Protein AF-A0A0C2UZI4-F1 (afdb_monomer)

Solvent-accessible surface area (backbone atoms only — not comparable to full-atom values): 8311 Å² total; per-residue (Å²): 132,59,69,69,56,55,50,50,53,53,53,49,49,33,50,49,50,30,50,50,42,44,76,75,40,59,87,46,87,66,38,69,58,53,28,51,34,48,29,29,45,46,50,25,52,54,36,47,53,66,54,45,51,55,71,74,38,40,67,44,39,72,71,66,78,36,54,68,66,61,42,52,55,52,48,56,53,52,51,54,48,42,52,72,75,62,31,62,65,57,52,50,37,66,64,51,67,73,41,61,68,71,66,46,75,81,41,64,65,60,49,51,50,30,52,31,50,9,34,40,52,23,25,53,49,45,49,53,32,52,74,70,70,45,89,73,63,64,65,61,36,40,51,52,22,43,50,54,33,40,68,73,72,100

Foldseek 3Di:
DDPVVVVCVLVVQLVVQLVVLCVVPVPDVPSVLVSLLSSLVSLLVVLCCLLCLCVPCVVCCVVVVDPPVRSNVVCVVVVVVCCVPPVVVVVCCLLDVQAHPVLLVPPVVLSSVLLSQLSNQLSVVSVVCVVVVHRDDSSVSSSVSNNVSRVVSD

Radius of gyration: 17.08 Å; Cα contacts (8 Å, |Δi|>4): 125; chains: 1; bounding box: 40×30×46 Å

pLDDT: mean 91.41, std 5.52, range [60.44, 97.81]

Sequence (154 aa):
MNNTIKTLLGTGFAIAVAYYIHIAFGELPNVGFLMMAAVFGAYMAMNIGANDVANNVGPAVGSGALTIGGAILIASIFEASGALIAGGDVVSTIKEGIIDPSAFSGNSMLFVYAMAAALLAAALWLTLATWLKAPVSTTHSIVGGVMGAGIVAG

Mean predicted aligned error: 4.22 Å

Secondary structure (DSSP, 8-state):
--HHHHHHHHHHHHHHHHHHHHHHHTTSTTHHHHHHHHHHHHHHHHHHHHHHHHHHHHHHHHTTSS-HHHHHHHHHHHHHHHHHHHTHHHHHIIIIISS-GGGGTT-HHHHHHHHHHHHHHHHHHHHHHHHTT----HHHHHHHHHHHHHHHH-

Structure (mmCIF, N/CA/C/O backbone):
data_AF-A0A0C2UZI4-F1
#
_entry.id   AF-A0A0C2UZI4-F1
#
loop_
_atom_site.group_PDB
_atom_site.id
_atom_site.type_symbol
_atom_site.label_atom_id
_atom_site.label_alt_id
_atom_site.label_comp_id
_atom_site.label_asym_id
_atom_site.label_entity_id
_atom_site.label_seq_id
_atom_site.pdbx_PDB_ins_code
_atom_site.Cartn_x
_atom_site.Cartn_y
_atom_site.Cartn_z
_atom_site.occupancy
_atom_site.B_iso_or_equiv
_atom_site.auth_seq_id
_atom_site.auth_comp_id
_atom_site.auth_asym_id
_atom_site.auth_atom_id
_atom_site.pdbx_PDB_model_num
ATOM 1 N N . MET A 1 1 ? 14.458 10.943 -13.411 1.00 60.44 1 MET A N 1
ATOM 2 C CA . MET A 1 1 ? 13.337 11.747 -12.872 1.00 60.44 1 MET A CA 1
ATOM 3 C C . MET A 1 1 ? 13.812 12.459 -11.615 1.00 60.44 1 MET A C 1
ATOM 5 O O . MET A 1 1 ? 14.375 11.787 -10.760 1.00 60.44 1 MET A O 1
ATOM 9 N N . ASN A 1 2 ? 13.651 13.784 -11.532 1.00 82.06 2 ASN A N 1
ATOM 10 C CA . ASN A 1 2 ? 14.050 14.581 -10.365 1.00 82.06 2 ASN A CA 1
ATOM 11 C C . ASN A 1 2 ? 13.280 14.109 -9.110 1.00 82.06 2 ASN A C 1
ATOM 13 O O . ASN A 1 2 ? 12.092 13.798 -9.212 1.00 82.06 2 ASN A O 1
ATOM 17 N N . ASN A 1 3 ? 13.936 14.057 -7.947 1.00 82.69 3 ASN A N 1
ATOM 18 C CA . ASN A 1 3 ? 13.310 13.684 -6.674 1.00 82.69 3 ASN A CA 1
ATOM 19 C C . ASN A 1 3 ? 12.088 14.560 -6.366 1.00 82.69 3 ASN A C 1
ATOM 21 O O . ASN A 1 3 ? 11.079 14.043 -5.903 1.00 82.69 3 ASN A O 1
ATOM 25 N N . THR A 1 4 ? 12.116 15.840 -6.748 1.00 86.69 4 THR A N 1
ATOM 26 C CA . THR A 1 4 ? 10.963 16.744 -6.629 1.00 86.69 4 THR A CA 1
ATOM 27 C C . THR A 1 4 ? 9.729 16.233 -7.376 1.00 86.69 4 THR A C 1
ATOM 29 O O . THR A 1 4 ? 8.628 16.289 -6.844 1.00 86.69 4 THR A O 1
ATOM 32 N N . ILE A 1 5 ? 9.895 15.688 -8.586 1.00 89.25 5 ILE A N 1
ATOM 33 C CA . ILE A 1 5 ? 8.773 15.181 -9.395 1.00 89.25 5 ILE A CA 1
ATOM 34 C C . ILE A 1 5 ? 8.169 13.934 -8.743 1.00 89.25 5 ILE A C 1
ATOM 36 O O . ILE A 1 5 ? 6.952 13.818 -8.665 1.00 89.25 5 ILE A O 1
ATOM 40 N N . LYS A 1 6 ? 9.009 13.023 -8.233 1.00 85.81 6 LYS A N 1
ATOM 41 C CA . LYS A 1 6 ? 8.546 11.829 -7.504 1.00 85.81 6 LYS A CA 1
ATOM 42 C C . LYS A 1 6 ? 7.706 12.217 -6.290 1.00 85.81 6 LYS A C 1
ATOM 44 O O . LYS A 1 6 ? 6.611 11.692 -6.116 1.00 85.81 6 LYS A O 1
ATOM 49 N N . THR A 1 7 ? 8.202 13.164 -5.496 1.00 88.06 7 THR A N 1
ATOM 50 C CA . THR A 1 7 ? 7.492 13.659 -4.317 1.00 88.06 7 THR A CA 1
ATOM 51 C C . THR A 1 7 ? 6.183 14.343 -4.701 1.00 88.06 7 THR A C 1
ATOM 53 O O . THR A 1 7 ? 5.163 14.069 -4.086 1.00 88.06 7 THR A O 1
ATOM 56 N N . LEU A 1 8 ? 6.171 15.175 -5.747 1.00 93.31 8 LEU A N 1
ATOM 57 C CA . LEU A 1 8 ? 4.948 15.835 -6.216 1.00 93.31 8 LEU A CA 1
ATOM 58 C C . LEU A 1 8 ? 3.886 14.838 -6.683 1.00 93.31 8 LEU A C 1
ATOM 60 O O . LEU A 1 8 ? 2.722 14.993 -6.329 1.00 93.31 8 LEU A O 1
ATOM 64 N N . LEU A 1 9 ? 4.275 13.810 -7.440 1.00 93.25 9 LEU A N 1
ATOM 65 C CA . LEU A 1 9 ? 3.345 12.773 -7.892 1.00 93.25 9 LEU A CA 1
ATOM 66 C C . LEU A 1 9 ? 2.789 11.965 -6.715 1.00 93.2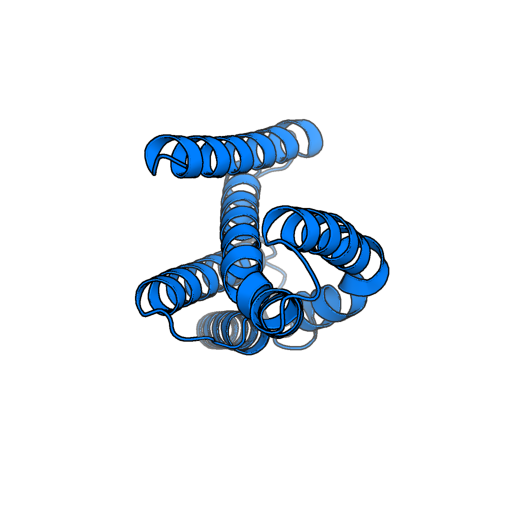5 9 LEU A C 1
ATOM 68 O O . LEU A 1 9 ? 1.581 11.753 -6.647 1.00 93.25 9 LEU A O 1
ATOM 72 N N . GLY A 1 10 ? 3.644 11.564 -5.769 1.00 93.50 10 GLY A N 1
ATOM 73 C CA . GLY A 1 10 ? 3.214 10.815 -4.587 1.00 93.50 10 GLY A CA 1
ATOM 74 C C . GLY A 1 10 ? 2.285 11.623 -3.679 1.00 93.50 10 GLY A C 1
ATOM 75 O O . GLY A 1 10 ? 1.218 11.148 -3.295 1.00 93.50 10 GLY A O 1
ATOM 76 N N . THR A 1 11 ? 2.638 12.879 -3.393 1.00 94.00 11 THR A N 1
ATOM 77 C CA . THR A 1 11 ? 1.782 13.784 -2.615 1.00 94.00 11 THR A CA 1
ATOM 78 C C . THR A 1 11 ? 0.482 14.091 -3.355 1.00 94.00 11 THR A C 1
ATOM 80 O O . THR A 1 11 ? -0.583 14.082 -2.744 1.00 94.00 11 THR A O 1
ATOM 83 N N . GLY A 1 12 ? 0.537 14.309 -4.671 1.00 97.00 12 GLY A N 1
ATOM 84 C CA . GLY A 1 12 ? -0.647 14.517 -5.504 1.00 97.00 12 GLY A CA 1
ATOM 85 C C . GLY A 1 12 ? -1.599 13.321 -5.470 1.00 97.00 12 GLY A C 1
ATOM 86 O O . GLY A 1 12 ? -2.802 13.507 -5.305 1.00 97.00 12 GLY A O 1
ATOM 87 N N . PHE A 1 13 ? -1.070 12.097 -5.537 1.00 96.25 13 PHE A N 1
ATOM 88 C CA . PHE A 1 13 ? -1.859 10.874 -5.393 1.00 96.25 13 PHE A CA 1
ATOM 89 C C . PHE A 1 13 ? -2.513 10.767 -4.009 1.00 96.25 13 PHE A C 1
ATOM 91 O O . PHE A 1 13 ? -3.714 10.524 -3.920 1.00 96.25 13 PHE A O 1
ATOM 98 N N . ALA A 1 14 ? -1.768 11.027 -2.931 1.00 96.56 14 ALA A N 1
ATOM 99 C CA . ALA A 1 14 ? -2.318 11.017 -1.575 1.00 96.56 14 ALA A CA 1
ATOM 100 C C . ALA A 1 14 ? -3.440 12.058 -1.388 1.00 96.56 14 ALA A C 1
ATOM 102 O O . ALA A 1 14 ? -4.479 11.750 -0.804 1.00 96.56 14 ALA A O 1
ATOM 103 N N . ILE A 1 15 ? -3.266 13.270 -1.930 1.00 97.06 15 ILE A N 1
ATOM 104 C CA . ILE A 1 15 ? -4.298 14.317 -1.919 1.00 97.06 15 ILE A CA 1
ATOM 105 C C . ILE A 1 15 ? -5.524 13.878 -2.724 1.00 97.06 15 ILE A C 1
ATOM 107 O O . ILE A 1 15 ? -6.646 14.062 -2.260 1.00 97.06 15 ILE A O 1
ATOM 111 N N . ALA A 1 16 ? -5.330 13.276 -3.899 1.00 97.75 16 ALA A N 1
ATOM 112 C CA . ALA A 1 16 ? -6.429 12.783 -4.724 1.00 97.75 16 ALA A CA 1
ATOM 113 C C . ALA A 1 16 ? -7.242 11.699 -4.001 1.00 97.75 16 ALA A C 1
ATOM 115 O O . ALA A 1 16 ? -8.470 11.736 -4.037 1.00 97.75 16 ALA A O 1
ATOM 116 N N . VAL A 1 17 ? -6.577 10.785 -3.286 1.00 97.56 17 VAL A N 1
ATOM 117 C CA . VAL A 1 17 ? -7.245 9.770 -2.456 1.00 97.56 17 VAL A CA 1
ATOM 118 C C . VAL A 1 17 ? -8.027 10.423 -1.317 1.00 97.56 17 VAL A C 1
ATOM 120 O O . VAL A 1 17 ? -9.200 10.111 -1.131 1.00 97.56 17 VAL A O 1
ATOM 123 N N . ALA A 1 18 ? -7.426 11.365 -0.585 1.00 96.62 18 ALA A N 1
ATOM 124 C CA . ALA A 1 18 ? -8.122 12.077 0.487 1.00 96.62 18 ALA A CA 1
ATOM 125 C C . ALA A 1 18 ? -9.357 12.829 -0.037 1.00 96.62 18 ALA A C 1
ATOM 127 O O . ALA A 1 18 ? -10.435 12.744 0.551 1.00 96.62 18 ALA A O 1
ATOM 128 N N . TYR A 1 19 ? -9.214 13.522 -1.168 1.00 96.81 19 TYR A N 1
ATOM 129 C CA . TYR A 1 19 ? -10.308 14.229 -1.823 1.00 96.81 19 TYR A CA 1
ATOM 130 C C . TYR A 1 19 ? -11.413 13.270 -2.274 1.00 96.81 19 TYR A C 1
ATOM 132 O O . TYR A 1 19 ? -12.582 13.537 -2.014 1.00 96.81 19 TYR A O 1
ATOM 140 N N . TYR A 1 20 ? -11.054 12.124 -2.864 1.00 97.06 20 TYR A N 1
ATOM 141 C CA . TYR A 1 20 ? -12.007 11.082 -3.247 1.00 97.06 20 TYR A CA 1
ATOM 142 C C . TYR A 1 20 ? -12.817 10.566 -2.047 1.00 97.06 20 TYR A C 1
ATOM 144 O O . TYR A 1 20 ? -14.037 10.439 -2.123 1.00 97.06 20 TYR A O 1
ATOM 152 N N . ILE A 1 21 ? -12.164 10.319 -0.908 1.00 96.12 21 ILE A N 1
ATOM 153 C CA . ILE A 1 21 ? -12.868 9.897 0.310 1.00 96.12 21 ILE A CA 1
ATOM 154 C C . ILE A 1 21 ? -13.799 10.996 0.821 1.00 96.12 21 ILE A C 1
ATOM 156 O O . ILE A 1 21 ? -14.920 10.698 1.223 1.00 96.12 21 ILE A O 1
ATOM 160 N N . HIS A 1 22 ? -13.377 12.260 0.770 1.00 94.81 22 HIS A N 1
ATOM 161 C CA . HIS A 1 22 ? -14.222 13.374 1.186 1.00 94.81 22 HIS A CA 1
ATOM 162 C C . HIS A 1 22 ? -15.484 13.505 0.323 1.00 94.81 22 HIS A C 1
ATOM 164 O O . HIS A 1 22 ? -16.570 13.676 0.867 1.00 94.81 22 HIS A O 1
ATOM 170 N N . ILE A 1 23 ? -15.371 13.384 -1.004 1.00 96.50 23 ILE A N 1
ATOM 171 C CA . ILE A 1 23 ? -16.543 13.475 -1.891 1.00 96.50 23 ILE A CA 1
ATOM 172 C C . ILE A 1 23 ? -17.467 12.259 -1.764 1.00 96.50 23 ILE A C 1
ATOM 174 O O . ILE A 1 23 ? -18.677 12.407 -1.877 1.00 96.50 23 ILE A O 1
ATOM 178 N N . ALA A 1 24 ? -16.916 11.065 -1.527 1.00 95.56 24 ALA A N 1
ATOM 179 C CA . ALA A 1 24 ? -17.697 9.832 -1.474 1.00 95.56 24 ALA A CA 1
ATOM 180 C C . ALA A 1 24 ? -18.347 9.591 -0.102 1.00 95.56 24 ALA A C 1
ATOM 182 O O . ALA A 1 24 ? -19.406 8.975 -0.026 1.00 95.56 24 ALA A O 1
ATOM 183 N N . PHE A 1 25 ? -17.717 10.064 0.979 1.00 93.81 25 PHE A N 1
ATOM 184 C CA . PHE A 1 25 ? -18.084 9.727 2.359 1.00 93.81 25 PHE A CA 1
ATOM 185 C C . PHE A 1 25 ? -18.146 10.943 3.297 1.00 93.81 25 PHE A C 1
ATOM 187 O O . PHE A 1 25 ? -18.150 10.775 4.515 1.00 93.81 25 PHE A O 1
ATOM 194 N N . GLY A 1 26 ? -18.185 12.166 2.759 1.00 90.12 26 GLY A N 1
ATOM 195 C CA . GLY A 1 26 ? -18.110 13.423 3.519 1.00 90.12 26 GLY A CA 1
ATOM 196 C C . GLY A 1 26 ? -19.170 13.602 4.607 1.00 90.12 26 GLY A C 1
ATOM 197 O O . GLY A 1 26 ? -18.932 14.324 5.571 1.00 90.12 26 GLY A O 1
ATOM 198 N N . GLU A 1 27 ? -20.309 12.925 4.478 1.00 90.31 27 GLU A N 1
ATOM 199 C CA . GLU A 1 27 ? -21.413 12.978 5.442 1.00 90.31 27 GLU A CA 1
ATOM 200 C C . GLU A 1 27 ? -21.229 12.022 6.632 1.00 90.31 27 GLU A C 1
ATOM 202 O O . GLU A 1 27 ? -21.970 12.109 7.613 1.00 90.31 27 GLU A O 1
ATOM 207 N N . LEU A 1 28 ? -20.250 11.107 6.579 1.00 87.81 28 LEU A N 1
ATOM 208 C CA . LEU A 1 28 ? -20.028 10.155 7.662 1.00 87.81 28 LEU A CA 1
ATOM 209 C C . LEU A 1 28 ? -19.446 10.843 8.906 1.00 87.81 28 LEU A C 1
ATOM 211 O O . LEU A 1 28 ? -18.508 11.647 8.806 1.00 87.81 28 LEU A O 1
ATOM 215 N N . PRO A 1 29 ? -19.910 10.463 10.111 1.00 84.69 29 PRO A N 1
ATOM 216 C CA . PRO A 1 29 ? -19.228 10.856 11.332 1.00 84.69 29 PRO A CA 1
ATOM 217 C C . PRO A 1 29 ? -17.787 10.333 11.288 1.00 84.69 29 PRO A C 1
ATOM 219 O O . PRO A 1 29 ? -17.536 9.195 10.895 1.00 84.69 29 PRO A O 1
ATOM 222 N N . ASN A 1 30 ? -16.830 11.167 11.698 1.00 87.06 30 ASN A N 1
ATOM 223 C CA . ASN A 1 30 ? -15.398 10.843 11.704 1.00 87.06 30 ASN A CA 1
ATOM 224 C C . ASN A 1 30 ? -14.754 10.625 10.318 1.00 87.06 30 ASN A C 1
ATOM 226 O O . ASN A 1 30 ? -13.684 10.016 10.246 1.00 87.06 30 ASN A O 1
ATOM 230 N N . VAL A 1 31 ? -15.320 11.169 9.229 1.00 90.00 31 VAL A N 1
ATOM 231 C CA . VAL A 1 31 ? -14.721 11.077 7.878 1.00 90.00 31 VAL A CA 1
ATOM 232 C C . VAL A 1 31 ? -13.250 11.515 7.833 1.00 90.00 31 VAL A C 1
ATOM 234 O O . VAL A 1 31 ? -12.465 10.942 7.085 1.00 90.00 31 VAL A O 1
ATOM 237 N N . GLY A 1 32 ? -12.830 12.453 8.689 1.00 91.00 32 GLY A N 1
ATOM 238 C CA . GLY A 1 32 ? -11.425 12.861 8.795 1.00 91.00 32 GLY A CA 1
ATOM 239 C C . GLY A 1 32 ? -10.474 11.706 9.139 1.00 91.00 32 GLY A C 1
ATOM 240 O O . GLY A 1 32 ? -9.396 11.600 8.555 1.00 91.00 32 GLY A O 1
ATOM 241 N N . PHE A 1 33 ? -10.885 10.788 10.019 1.00 90.88 33 PHE A N 1
ATOM 242 C CA . PHE A 1 33 ? -10.097 9.593 10.336 1.00 90.88 33 PHE A CA 1
ATOM 243 C C . PHE A 1 33 ? -10.080 8.596 9.178 1.00 90.88 33 PHE A C 1
ATOM 245 O O . PHE A 1 33 ? -9.034 8.016 8.894 1.00 90.88 33 PHE A O 1
ATOM 252 N N . LEU A 1 34 ? -11.204 8.434 8.474 1.00 91.06 34 LEU A N 1
ATOM 253 C CA . LEU A 1 34 ? -11.266 7.592 7.280 1.00 91.06 34 LEU A CA 1
ATOM 254 C C . LEU A 1 34 ? -10.356 8.133 6.166 1.00 91.06 34 LEU A C 1
ATOM 256 O O . LEU A 1 34 ? -9.629 7.365 5.542 1.00 91.06 34 LEU A O 1
ATOM 260 N N . MET A 1 35 ? -10.338 9.453 5.958 1.00 93.88 35 MET A N 1
ATOM 261 C CA . MET A 1 35 ? -9.432 10.115 5.014 1.00 93.88 35 MET A CA 1
ATOM 262 C C . MET A 1 35 ? -7.968 9.856 5.376 1.00 93.88 35 MET A C 1
ATOM 264 O O . MET A 1 35 ? -7.179 9.495 4.508 1.00 93.88 35 MET A O 1
ATOM 268 N N . MET A 1 36 ? -7.605 9.986 6.655 1.00 95.00 36 MET A N 1
ATOM 269 C CA . MET A 1 36 ? -6.251 9.687 7.127 1.00 95.00 36 MET A CA 1
ATOM 270 C C . MET A 1 36 ? -5.876 8.215 6.896 1.00 95.00 36 MET A C 1
ATOM 272 O O . MET A 1 36 ? -4.807 7.935 6.354 1.00 95.00 36 MET A O 1
ATOM 276 N N . ALA A 1 37 ? -6.757 7.274 7.250 1.00 94.81 37 ALA A N 1
ATOM 277 C CA . ALA A 1 37 ? -6.532 5.847 7.026 1.00 94.81 37 ALA A CA 1
ATOM 278 C C . ALA A 1 37 ? -6.358 5.526 5.530 1.00 94.81 37 ALA A C 1
ATOM 280 O O . ALA A 1 37 ? -5.455 4.778 5.154 1.00 94.81 37 ALA A O 1
ATOM 281 N N . ALA A 1 38 ? -7.163 6.145 4.663 1.00 95.56 38 ALA A N 1
ATOM 282 C CA . ALA A 1 38 ? -7.042 6.000 3.217 1.00 95.56 38 ALA A CA 1
ATOM 283 C C . ALA A 1 38 ? -5.725 6.577 2.677 1.00 95.56 38 ALA A C 1
ATOM 285 O O . ALA A 1 38 ? -5.113 5.976 1.797 1.00 95.56 38 ALA A O 1
ATOM 286 N N . VAL A 1 39 ? -5.240 7.694 3.229 1.00 97.44 39 VAL A N 1
ATOM 287 C CA . VAL A 1 39 ? -3.917 8.246 2.893 1.00 97.44 39 VAL A CA 1
ATOM 288 C C . VAL A 1 39 ? -2.795 7.293 3.312 1.00 97.44 39 VAL A C 1
ATOM 290 O O . VAL A 1 39 ? -1.853 7.099 2.544 1.00 97.44 39 VAL A O 1
ATOM 293 N N . PHE A 1 40 ? -2.892 6.641 4.474 1.00 97.69 40 PHE A N 1
ATOM 294 C CA . PHE A 1 40 ? -1.933 5.597 4.861 1.00 97.69 40 PHE A CA 1
ATOM 295 C C . PHE A 1 40 ? -1.999 4.386 3.926 1.00 97.69 40 PHE A C 1
ATOM 297 O O . PHE A 1 40 ? -0.956 3.865 3.536 1.00 97.69 40 PHE A O 1
ATOM 304 N N . GLY A 1 41 ? -3.197 3.991 3.489 1.00 96.50 41 GLY A N 1
ATOM 305 C CA . GLY A 1 41 ? -3.382 2.973 2.454 1.00 96.50 41 GLY A CA 1
ATOM 306 C C . GLY A 1 41 ? -2.738 3.361 1.120 1.00 96.50 41 GLY A C 1
ATOM 307 O O . GLY A 1 41 ? -2.016 2.562 0.529 1.00 96.50 41 GLY A O 1
ATOM 308 N N . ALA A 1 42 ? -2.915 4.608 0.677 1.00 96.94 42 ALA A N 1
ATOM 309 C CA . ALA A 1 42 ? -2.276 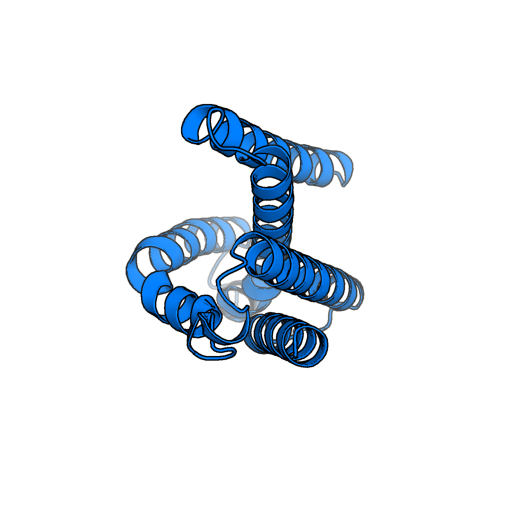5.141 -0.524 1.00 96.94 42 ALA A CA 1
ATOM 310 C C . ALA A 1 42 ? -0.744 5.131 -0.403 1.00 96.94 42 ALA A C 1
ATOM 312 O O . ALA A 1 42 ? -0.040 4.746 -1.338 1.00 96.94 42 ALA A O 1
ATOM 313 N N . TYR A 1 43 ? -0.222 5.507 0.766 1.00 97.25 43 TYR A N 1
ATOM 314 C CA . TYR A 1 43 ? 1.206 5.451 1.053 1.00 97.25 43 TYR A CA 1
ATOM 315 C C . TYR A 1 43 ? 1.745 4.015 1.040 1.00 97.25 43 TYR A C 1
ATOM 317 O O . TYR A 1 43 ? 2.776 3.758 0.416 1.00 97.25 43 TYR A O 1
ATOM 325 N N . MET A 1 44 ? 1.029 3.065 1.643 1.00 96.44 44 MET A N 1
ATOM 326 C CA . MET A 1 44 ? 1.360 1.641 1.577 1.00 96.44 44 MET A CA 1
ATOM 327 C C . MET A 1 44 ? 1.358 1.132 0.129 1.00 96.44 44 MET A C 1
ATOM 329 O O . MET A 1 44 ? 2.321 0.498 -0.289 1.00 96.44 44 MET A O 1
ATOM 333 N N . ALA A 1 45 ? 0.341 1.468 -0.671 1.00 95.12 45 ALA A N 1
ATOM 334 C CA . ALA A 1 45 ? 0.246 1.058 -2.074 1.00 95.12 45 ALA A CA 1
ATOM 335 C C . ALA A 1 45 ? 1.434 1.557 -2.917 1.00 95.12 45 ALA A C 1
ATOM 337 O O . ALA A 1 45 ? 2.003 0.797 -3.701 1.00 95.12 45 ALA A O 1
ATOM 338 N N . MET A 1 46 ? 1.868 2.807 -2.710 1.00 93.81 46 MET A N 1
ATOM 339 C CA . MET A 1 46 ? 3.072 3.338 -3.364 1.00 93.81 46 MET A CA 1
ATOM 340 C C . MET A 1 46 ? 4.338 2.564 -2.968 1.00 93.81 46 MET A C 1
ATOM 342 O O . MET A 1 46 ? 5.197 2.318 -3.815 1.00 93.81 46 MET A O 1
ATOM 346 N N . ASN A 1 47 ? 4.454 2.167 -1.697 1.00 93.75 47 ASN A N 1
ATOM 347 C CA . ASN A 1 47 ? 5.584 1.376 -1.209 1.00 93.75 47 ASN A CA 1
ATOM 348 C C . ASN A 1 47 ? 5.584 -0.052 -1.762 1.00 93.75 47 ASN A C 1
ATOM 350 O O . ASN A 1 47 ? 6.643 -0.541 -2.145 1.00 93.75 47 ASN A O 1
ATOM 354 N N . ILE A 1 48 ? 4.414 -0.693 -1.852 1.00 93.69 48 ILE A N 1
ATOM 355 C CA . ILE A 1 48 ? 4.260 -2.012 -2.481 1.00 93.69 48 ILE A CA 1
ATOM 356 C C . ILE A 1 48 ? 4.752 -1.944 -3.925 1.00 93.69 48 ILE A C 1
ATOM 358 O O . ILE A 1 48 ? 5.644 -2.697 -4.296 1.00 93.69 48 ILE A O 1
ATOM 362 N N . GLY A 1 49 ? 4.266 -0.980 -4.713 1.00 91.44 49 GLY A N 1
ATOM 363 C CA . GLY A 1 49 ? 4.707 -0.819 -6.100 1.00 91.44 49 GLY A CA 1
ATOM 364 C C . GLY A 1 49 ? 6.218 -0.588 -6.227 1.00 91.44 49 GLY A C 1
ATOM 365 O O . GLY A 1 49 ? 6.859 -1.159 -7.106 1.00 91.44 49 GLY A O 1
ATOM 366 N N . ALA A 1 50 ? 6.814 0.208 -5.334 1.00 88.44 50 ALA A N 1
ATOM 367 C CA . ALA A 1 50 ? 8.255 0.458 -5.338 1.00 88.44 50 ALA A CA 1
ATOM 368 C C . ALA A 1 50 ? 9.093 -0.781 -4.966 1.00 88.44 50 ALA A C 1
ATOM 370 O O . ALA A 1 50 ? 10.158 -0.984 -5.548 1.00 88.44 50 ALA A O 1
ATOM 371 N N . ASN A 1 51 ? 8.622 -1.593 -4.018 1.00 89.19 51 ASN A N 1
ATOM 372 C CA . ASN A 1 51 ? 9.290 -2.818 -3.579 1.00 89.19 51 ASN A CA 1
ATOM 373 C C . ASN A 1 51 ? 9.133 -3.950 -4.608 1.00 89.19 51 ASN A C 1
ATOM 375 O O . ASN A 1 51 ? 10.102 -4.632 -4.938 1.00 89.19 51 ASN A O 1
ATOM 379 N N . ASP A 1 52 ? 7.932 -4.112 -5.164 1.00 87.94 52 ASP A N 1
ATOM 380 C CA . ASP A 1 52 ? 7.570 -5.292 -5.951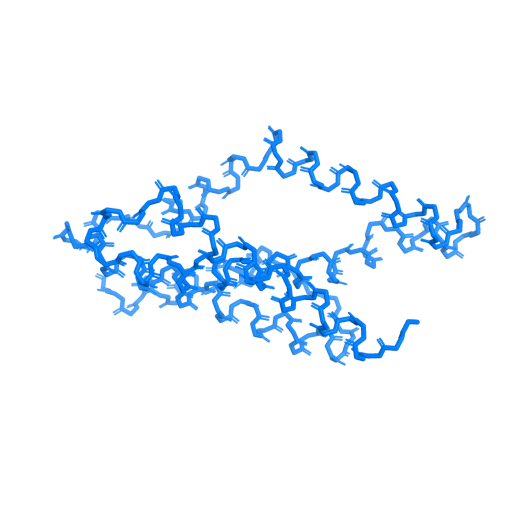 1.00 87.94 52 ASP A CA 1
ATOM 381 C C . ASP A 1 52 ? 7.920 -5.151 -7.436 1.00 87.94 52 ASP A C 1
ATOM 383 O O . ASP A 1 52 ? 8.180 -6.159 -8.097 1.00 87.94 52 ASP A O 1
ATOM 387 N N . VAL A 1 53 ? 8.063 -3.923 -7.958 1.00 83.69 53 VAL A N 1
ATOM 388 C CA . VAL A 1 53 ? 8.511 -3.716 -9.348 1.00 83.69 53 VAL A CA 1
ATOM 389 C C . VAL A 1 53 ? 9.910 -4.295 -9.594 1.00 83.69 53 VAL A C 1
ATOM 391 O O . VAL A 1 53 ? 10.209 -4.802 -10.670 1.00 83.69 53 VAL A O 1
ATOM 394 N N . ALA A 1 54 ? 10.797 -4.282 -8.595 1.00 78.94 54 ALA A N 1
ATOM 395 C CA . ALA A 1 54 ? 12.104 -4.921 -8.735 1.00 78.94 54 ALA A CA 1
ATOM 396 C C . ALA A 1 54 ? 11.977 -6.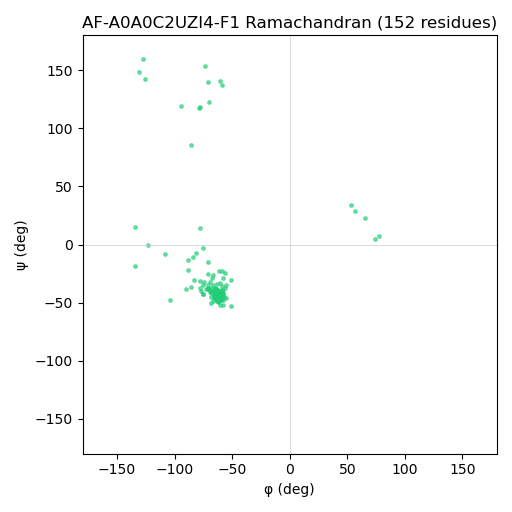451 -8.858 1.00 78.94 54 ALA A C 1
ATOM 398 O O . ALA A 1 54 ? 12.737 -7.076 -9.601 1.00 78.94 54 ALA A O 1
ATOM 399 N N . ASN A 1 55 ? 10.994 -7.034 -8.167 1.00 82.69 55 ASN A N 1
ATOM 400 C CA . ASN A 1 55 ? 10.783 -8.476 -8.090 1.00 82.69 55 ASN A CA 1
ATOM 401 C C . ASN A 1 55 ? 10.135 -9.035 -9.366 1.00 82.69 55 ASN A C 1
ATOM 403 O O . ASN A 1 55 ? 10.535 -10.102 -9.828 1.00 82.69 55 ASN A O 1
ATOM 407 N N . ASN A 1 56 ? 9.168 -8.323 -9.957 1.00 81.81 56 ASN A N 1
ATOM 408 C CA . ASN A 1 56 ? 8.397 -8.826 -11.101 1.00 81.81 56 ASN A CA 1
ATOM 409 C C . ASN A 1 56 ? 9.074 -8.581 -12.466 1.00 81.81 56 ASN A C 1
ATOM 411 O O . ASN A 1 56 ? 9.022 -9.449 -13.337 1.00 81.81 56 ASN A O 1
ATOM 415 N N . VAL A 1 57 ? 9.751 -7.442 -12.664 1.00 89.69 57 VAL A N 1
ATOM 416 C CA . VAL A 1 57 ? 10.366 -7.089 -13.956 1.00 89.69 57 VAL A CA 1
ATOM 417 C C . VAL A 1 57 ? 11.890 -7.157 -13.967 1.00 89.69 57 VAL A C 1
ATOM 419 O O . VAL A 1 57 ? 12.492 -7.083 -15.041 1.00 89.69 57 VAL A O 1
ATOM 422 N N . GLY A 1 58 ? 12.529 -7.351 -12.810 1.00 89.56 58 GLY A N 1
ATOM 423 C CA . GLY A 1 58 ? 13.986 -7.437 -12.674 1.00 89.56 58 GLY A CA 1
ATOM 424 C C . GLY A 1 58 ? 14.643 -8.430 -13.644 1.00 89.56 58 GLY A C 1
ATOM 425 O O . GLY A 1 58 ? 15.529 -8.020 -14.395 1.00 89.56 58 GLY A O 1
ATOM 426 N N . PRO A 1 59 ? 14.200 -9.701 -13.717 1.00 91.62 59 PRO A N 1
ATOM 427 C CA . PRO A 1 59 ? 14.765 -10.679 -14.651 1.00 91.62 59 PRO A CA 1
ATOM 428 C C . PRO A 1 59 ? 14.553 -10.326 -16.132 1.00 91.62 59 PRO A C 1
ATOM 430 O O . PRO A 1 59 ? 15.450 -10.523 -16.953 1.00 91.62 59 PRO A O 1
ATOM 433 N N . ALA A 1 60 ? 13.390 -9.771 -16.493 1.00 92.44 60 ALA A N 1
ATOM 434 C CA . ALA A 1 60 ? 13.069 -9.414 -17.877 1.00 92.44 60 ALA A CA 1
ATOM 435 C C . ALA A 1 60 ? 13.889 -8.211 -18.373 1.00 92.44 60 ALA A C 1
ATOM 437 O O . ALA A 1 60 ? 14.355 -8.197 -19.512 1.00 92.44 60 ALA A O 1
ATOM 438 N N . VAL A 1 61 ? 14.114 -7.219 -17.508 1.00 94.62 61 VAL A N 1
ATOM 439 C CA . VAL A 1 61 ? 14.984 -6.074 -17.815 1.00 94.62 61 VAL A CA 1
ATOM 440 C C . VAL A 1 61 ? 16.461 -6.476 -17.751 1.00 94.62 61 VAL A C 1
ATOM 442 O O . VAL A 1 61 ? 17.234 -6.118 -18.635 1.00 94.62 61 VAL A O 1
ATOM 445 N N . GLY A 1 62 ? 16.858 -7.263 -16.747 1.00 93.06 62 GLY A N 1
ATOM 446 C CA . GLY A 1 62 ? 18.242 -7.700 -16.540 1.00 93.06 62 GLY A CA 1
ATOM 447 C C . GLY A 1 62 ? 18.771 -8.656 -17.613 1.00 93.06 62 GLY A C 1
ATOM 448 O O . GLY A 1 62 ? 19.962 -8.638 -17.904 1.00 93.06 62 GLY A O 1
ATOM 449 N N . SER A 1 63 ? 17.895 -9.447 -18.241 1.00 95.50 63 SER A N 1
ATOM 450 C CA . SER A 1 63 ? 18.231 -10.296 -19.398 1.00 95.50 63 SER A CA 1
ATOM 451 C C . SER A 1 63 ? 18.253 -9.546 -20.736 1.00 95.50 63 SER A C 1
ATOM 453 O O . SER A 1 63 ? 18.638 -10.121 -21.751 1.00 95.50 63 SER A O 1
ATOM 455 N N . GLY A 1 64 ? 17.831 -8.277 -20.761 1.00 93.38 64 GLY A N 1
ATOM 456 C CA . GLY A 1 64 ? 17.703 -7.483 -21.984 1.00 93.38 64 GLY A CA 1
ATOM 457 C C . GLY A 1 64 ? 16.456 -7.793 -22.821 1.00 93.38 64 GLY A C 1
ATOM 458 O O . GLY A 1 64 ? 16.322 -7.250 -23.915 1.00 93.38 64 GLY A O 1
ATOM 459 N N . ALA A 1 65 ? 15.532 -8.625 -22.326 1.00 95.50 65 ALA A N 1
ATOM 460 C CA . ALA A 1 65 ? 14.293 -8.957 -23.031 1.00 95.50 65 ALA A CA 1
ATOM 461 C C . ALA A 1 65 ? 13.317 -7.769 -23.111 1.00 95.50 65 ALA A C 1
ATOM 463 O O . ALA A 1 65 ? 12.581 -7.637 -24.088 1.00 95.50 65 ALA A O 1
ATOM 464 N N . LEU A 1 66 ? 13.314 -6.894 -22.099 1.00 94.75 66 LEU A N 1
ATOM 465 C CA . LEU A 1 66 ? 12.491 -5.685 -22.056 1.00 94.75 66 LEU A CA 1
ATOM 466 C C . LEU A 1 66 ? 13.310 -4.451 -21.677 1.00 94.75 66 LEU A C 1
ATOM 468 O O . LEU A 1 66 ? 14.232 -4.505 -20.865 1.00 94.75 66 LEU A O 1
ATOM 472 N N . THR A 1 67 ? 12.911 -3.296 -22.212 1.00 95.50 67 THR A N 1
ATOM 473 C CA . THR A 1 67 ? 13.384 -2.006 -21.696 1.00 95.50 67 THR A CA 1
ATOM 474 C C . THR A 1 67 ? 12.706 -1.699 -20.364 1.00 95.50 67 THR A C 1
ATOM 476 O O . THR A 1 67 ? 11.568 -2.108 -20.127 1.00 95.50 67 THR A O 1
ATOM 479 N N . ILE A 1 68 ? 13.360 -0.910 -19.509 1.00 92.62 68 ILE A N 1
ATOM 480 C CA . ILE A 1 68 ? 12.784 -0.531 -18.211 1.00 92.62 68 ILE A CA 1
ATOM 481 C C . ILE A 1 68 ? 11.445 0.212 -18.352 1.00 92.62 68 ILE A C 1
ATOM 483 O O . ILE A 1 68 ? 10.535 -0.005 -17.562 1.00 92.62 68 ILE A O 1
ATOM 487 N N . GLY A 1 69 ? 11.294 1.041 -19.392 1.00 92.00 69 GLY A N 1
ATOM 488 C CA . GLY A 1 69 ? 10.048 1.762 -19.660 1.00 92.00 69 GLY A CA 1
ATOM 489 C C . GLY A 1 69 ? 8.911 0.833 -20.086 1.00 92.00 69 GLY A C 1
ATOM 490 O O . GLY A 1 69 ? 7.808 0.935 -19.554 1.00 92.00 69 GLY A O 1
ATOM 491 N N . GLY A 1 70 ? 9.188 -0.109 -20.996 1.00 94.25 70 GLY A N 1
ATOM 492 C CA . GLY A 1 70 ? 8.203 -1.112 -21.410 1.00 94.25 70 GLY A CA 1
ATOM 493 C C . GLY A 1 70 ? 7.794 -2.024 -20.255 1.00 94.25 70 GLY A C 1
ATOM 494 O O . GLY A 1 70 ? 6.612 -2.298 -20.067 1.00 94.25 70 GLY A O 1
ATOM 495 N N . ALA A 1 71 ? 8.761 -2.422 -19.429 1.00 94.06 71 ALA A N 1
ATOM 496 C CA . ALA A 1 71 ? 8.517 -3.246 -18.259 1.00 94.06 71 ALA A CA 1
ATOM 497 C C . ALA A 1 71 ? 7.635 -2.542 -17.213 1.00 94.06 71 ALA A C 1
ATOM 499 O O . ALA A 1 71 ? 6.671 -3.135 -16.740 1.00 94.06 71 ALA A O 1
ATOM 500 N N . ILE A 1 72 ? 7.900 -1.264 -16.907 1.00 91.88 72 ILE A N 1
ATOM 501 C CA . ILE A 1 72 ? 7.067 -0.470 -15.987 1.00 91.88 72 ILE A CA 1
ATOM 502 C C . ILE A 1 72 ? 5.634 -0.329 -16.512 1.00 91.88 72 ILE A C 1
ATOM 504 O O . ILE A 1 72 ? 4.695 -0.424 -15.725 1.00 91.88 72 ILE A O 1
ATOM 508 N N . LEU A 1 73 ? 5.441 -0.115 -17.818 1.00 93.00 73 LEU A N 1
ATOM 509 C CA . LEU A 1 73 ? 4.102 0.007 -18.403 1.00 93.00 73 LEU A CA 1
ATOM 510 C C . LEU A 1 73 ? 3.297 -1.290 -18.245 1.00 93.00 73 LEU A C 1
ATOM 512 O O . LEU A 1 73 ? 2.154 -1.251 -17.797 1.00 93.00 73 LEU A O 1
ATOM 516 N N . ILE A 1 74 ? 3.913 -2.430 -18.570 1.00 93.00 74 ILE A N 1
ATOM 517 C CA . ILE A 1 74 ? 3.301 -3.755 -18.409 1.00 93.00 74 ILE A CA 1
ATOM 518 C C . ILE A 1 74 ? 2.980 -4.000 -16.932 1.00 93.00 74 ILE A C 1
ATOM 520 O O . ILE A 1 74 ? 1.829 -4.283 -16.603 1.00 93.00 74 ILE A O 1
ATOM 524 N N . ALA A 1 75 ? 3.959 -3.821 -16.039 1.00 92.69 75 ALA A N 1
ATOM 525 C CA . ALA A 1 75 ? 3.768 -3.998 -14.602 1.00 92.69 75 ALA A CA 1
ATOM 526 C C . ALA A 1 75 ? 2.621 -3.126 -14.074 1.00 92.69 75 ALA A C 1
ATOM 528 O O . ALA A 1 75 ? 1.736 -3.636 -13.405 1.00 92.69 75 ALA A O 1
ATOM 529 N N . SER A 1 76 ? 2.559 -1.845 -14.446 1.00 91.69 76 SER A N 1
ATOM 530 C CA . SER A 1 76 ? 1.495 -0.937 -13.989 1.00 91.69 76 SER A CA 1
ATOM 531 C C . SER A 1 76 ? 0.097 -1.428 -14.379 1.00 91.69 76 SER A C 1
ATOM 533 O O . SER A 1 76 ? -0.820 -1.368 -13.565 1.00 91.69 76 SER A O 1
ATOM 535 N N . ILE A 1 77 ? -0.073 -1.929 -15.609 1.00 94.19 77 ILE A N 1
ATOM 536 C CA . ILE A 1 77 ? -1.365 -2.431 -16.096 1.00 94.19 77 ILE A CA 1
ATOM 537 C C . ILE A 1 77 ? -1.751 -3.717 -15.364 1.00 94.19 77 ILE A C 1
ATOM 539 O O . ILE A 1 77 ? -2.873 -3.826 -14.867 1.00 94.19 77 ILE A O 1
ATOM 543 N N . PHE A 1 78 ? -0.844 -4.693 -15.299 1.00 93.56 78 PHE A N 1
ATOM 544 C CA . PHE A 1 78 ? -1.157 -6.010 -14.748 1.00 93.5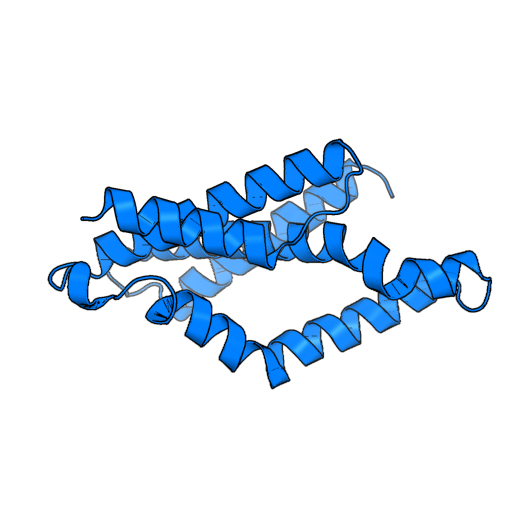6 78 PHE A CA 1
ATOM 545 C C . PHE A 1 78 ? -1.237 -6.016 -13.219 1.00 93.56 78 PHE A C 1
ATOM 547 O O . PHE A 1 78 ? -2.114 -6.687 -12.689 1.00 93.56 78 PHE A O 1
ATOM 554 N N . GLU A 1 79 ? -0.418 -5.232 -12.514 1.00 92.38 79 GLU A N 1
ATOM 555 C CA . GLU A 1 79 ? -0.511 -5.072 -11.053 1.00 92.38 79 GLU A CA 1
ATOM 556 C C . GLU A 1 79 ? -1.821 -4.378 -10.659 1.00 92.38 79 GLU A C 1
ATOM 558 O O . GLU A 1 79 ? -2.545 -4.861 -9.790 1.00 92.38 79 GLU A O 1
ATOM 563 N N . ALA A 1 80 ? -2.195 -3.290 -11.348 1.00 92.88 80 ALA A N 1
ATOM 564 C CA . ALA A 1 80 ? -3.470 -2.618 -11.091 1.00 92.88 80 ALA A CA 1
ATOM 565 C C . ALA A 1 80 ? -4.665 -3.528 -11.418 1.00 92.88 80 ALA A C 1
ATOM 567 O O . ALA A 1 80 ? -5.613 -3.616 -10.639 1.00 92.88 80 ALA A O 1
ATOM 568 N N . SER A 1 81 ? -4.611 -4.246 -12.544 1.00 94.94 81 SER A N 1
ATOM 569 C CA . SER A 1 81 ? -5.665 -5.193 -12.924 1.00 94.94 81 SER A CA 1
ATOM 570 C C . SER A 1 81 ? -5.763 -6.353 -11.933 1.00 94.94 81 SER A C 1
ATOM 572 O O . SER A 1 81 ? -6.862 -6.713 -11.527 1.00 94.94 81 SER A O 1
ATOM 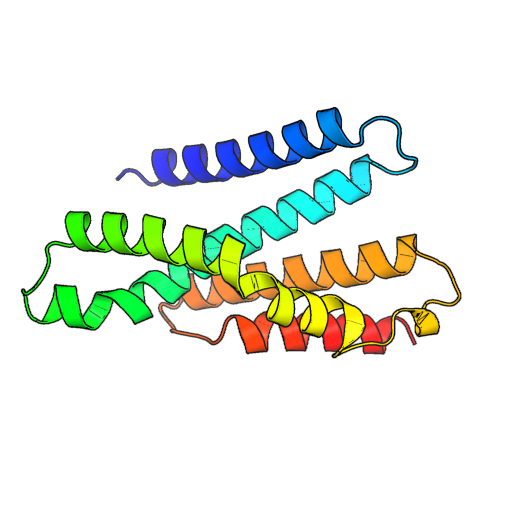574 N N . GLY A 1 82 ? -4.631 -6.912 -11.498 1.00 93.44 82 GLY A N 1
ATOM 575 C CA . GLY A 1 82 ? -4.576 -7.977 -10.499 1.00 93.44 82 GLY A CA 1
ATOM 576 C C . GLY A 1 82 ? -5.159 -7.535 -9.159 1.00 93.44 82 GLY A C 1
ATOM 577 O O . GLY A 1 82 ? -5.996 -8.241 -8.599 1.00 93.44 82 GLY A O 1
ATOM 578 N N . ALA A 1 83 ? -4.812 -6.332 -8.694 1.00 92.19 83 ALA A N 1
ATOM 579 C CA . ALA A 1 83 ? -5.384 -5.755 -7.480 1.00 92.19 83 ALA A CA 1
ATOM 580 C C . ALA A 1 83 ? -6.916 -5.600 -7.566 1.00 92.19 83 ALA A C 1
ATOM 582 O O . ALA A 1 83 ? -7.610 -5.871 -6.588 1.00 92.19 83 ALA A O 1
ATOM 583 N N . LEU A 1 84 ? -7.454 -5.214 -8.729 1.00 94.19 84 LEU A N 1
ATOM 584 C CA . LEU A 1 84 ? -8.898 -5.030 -8.931 1.00 94.19 84 LEU A CA 1
ATOM 585 C C . LEU A 1 84 ? -9.666 -6.346 -9.127 1.00 94.19 84 LEU A C 1
ATOM 587 O O . LEU A 1 84 ? -10.796 -6.463 -8.661 1.00 94.19 84 LEU A O 1
ATOM 591 N N . ILE A 1 85 ? -9.079 -7.320 -9.827 1.00 95.56 85 ILE A N 1
ATOM 592 C CA . ILE A 1 85 ? -9.757 -8.567 -10.223 1.00 95.56 85 ILE A CA 1
ATOM 593 C C . ILE A 1 85 ? -9.595 -9.659 -9.160 1.00 95.56 85 ILE A C 1
ATOM 595 O O . ILE A 1 85 ? -10.529 -10.418 -8.916 1.00 95.56 85 ILE A O 1
ATOM 599 N N . ALA A 1 86 ? -8.417 -9.751 -8.539 1.00 93.06 86 ALA A N 1
ATOM 600 C CA . ALA A 1 86 ? -8.032 -10.849 -7.650 1.00 93.06 86 ALA A CA 1
ATOM 601 C C . ALA A 1 86 ? -7.614 -10.390 -6.240 1.00 93.06 86 ALA A C 1
ATOM 603 O O . ALA A 1 86 ? -7.304 -11.218 -5.388 1.00 93.06 86 ALA A O 1
ATOM 604 N N . GLY A 1 87 ? -7.618 -9.083 -5.952 1.00 90.94 87 GLY A N 1
ATOM 605 C CA . GLY A 1 87 ? -7.212 -8.560 -4.642 1.00 90.94 87 GLY A CA 1
ATOM 606 C C . GLY A 1 87 ? -8.197 -8.844 -3.500 1.00 90.94 87 GLY A C 1
ATOM 607 O O . GLY A 1 87 ? -7.825 -8.716 -2.333 1.00 90.94 87 GLY A O 1
ATOM 608 N N . GLY A 1 88 ? -9.436 -9.242 -3.812 1.00 91.81 88 GLY A N 1
ATOM 609 C CA . GLY A 1 88 ? -10.507 -9.439 -2.829 1.00 91.81 88 GLY A CA 1
ATOM 610 C C . GLY A 1 88 ? -10.161 -10.440 -1.724 1.00 91.81 88 GLY A C 1
ATOM 611 O O . GLY A 1 88 ? -10.351 -10.133 -0.549 1.00 91.81 88 GLY A O 1
ATOM 612 N N . ASP A 1 89 ? -9.583 -11.590 -2.079 1.00 89.75 89 ASP A N 1
ATOM 613 C CA . ASP A 1 89 ? -9.251 -12.654 -1.119 1.00 89.75 89 ASP A CA 1
ATOM 614 C C . ASP A 1 89 ? -8.164 -12.219 -0.127 1.00 89.75 89 ASP A C 1
ATOM 616 O O . ASP A 1 89 ? -8.244 -12.496 1.076 1.00 89.75 89 ASP A O 1
ATOM 620 N N . VAL A 1 90 ? -7.168 -11.467 -0.610 1.00 89.75 90 VAL A N 1
ATOM 621 C CA . VAL A 1 90 ? -6.109 -10.897 0.234 1.00 89.75 90 VAL A CA 1
ATOM 622 C C . VAL A 1 90 ? -6.706 -9.859 1.175 1.00 89.75 90 VAL A C 1
ATOM 624 O O . VAL A 1 90 ? -6.480 -9.934 2.379 1.00 89.75 90 VAL A O 1
ATOM 627 N N . VAL A 1 91 ? -7.523 -8.933 0.661 1.00 91.00 91 VAL A N 1
ATOM 628 C CA . VAL A 1 91 ? -8.204 -7.928 1.491 1.00 91.00 91 VAL A CA 1
ATOM 629 C C . VAL A 1 91 ? -9.067 -8.597 2.562 1.00 91.00 91 VAL A C 1
ATOM 631 O O . VAL A 1 91 ? -9.019 -8.175 3.716 1.00 91.00 91 VAL A O 1
ATOM 634 N N . SER A 1 92 ? -9.801 -9.660 2.216 1.00 90.31 92 SER A N 1
ATOM 635 C CA . SER A 1 92 ? -10.649 -10.385 3.166 1.00 90.31 92 SER A CA 1
ATOM 636 C C . SER A 1 92 ? -9.832 -11.066 4.264 1.00 90.31 92 SER A C 1
ATOM 638 O O . SER A 1 92 ? -10.176 -10.982 5.442 1.00 90.31 92 SER A O 1
ATOM 640 N N . THR A 1 93 ? -8.697 -11.661 3.895 1.00 90.38 93 THR A N 1
ATOM 641 C CA . THR A 1 93 ? -7.769 -12.264 4.857 1.00 90.38 93 THR A CA 1
ATOM 642 C C . THR A 1 93 ? -7.172 -11.210 5.790 1.00 90.38 93 THR A C 1
ATOM 644 O O . THR A 1 93 ? -7.129 -11.422 6.996 1.00 90.38 93 THR A O 1
ATOM 647 N N . ILE A 1 94 ? -6.757 -10.051 5.269 1.00 91.69 94 ILE A N 1
ATOM 648 C CA . ILE A 1 94 ? -6.171 -8.983 6.089 1.00 91.69 94 ILE A CA 1
ATOM 649 C C . ILE A 1 94 ? -7.195 -8.391 7.072 1.00 91.69 94 ILE A C 1
ATOM 651 O O . ILE A 1 94 ? -6.842 -8.158 8.226 1.00 91.69 94 ILE A O 1
ATOM 655 N N . LYS A 1 95 ? -8.445 -8.149 6.646 1.00 85.88 95 LYS A N 1
ATOM 656 C CA . LYS A 1 95 ? -9.451 -7.479 7.494 1.00 85.88 95 LYS A CA 1
ATOM 657 C C . LYS A 1 95 ? -10.082 -8.381 8.561 1.00 85.88 95 LYS A C 1
ATOM 659 O O . LYS A 1 95 ? -10.471 -7.871 9.603 1.00 85.88 95 LYS A O 1
ATOM 664 N N . GLU A 1 96 ? -10.221 -9.680 8.292 1.00 86.94 96 GLU A N 1
ATOM 665 C CA . GLU A 1 96 ? -11.011 -10.605 9.130 1.00 86.94 96 GLU A CA 1
ATOM 666 C C . GLU A 1 96 ? -10.296 -11.934 9.422 1.00 86.94 96 GLU A C 1
ATOM 668 O O . GLU A 1 96 ? -10.668 -12.642 10.351 1.00 86.94 96 GLU A O 1
ATOM 673 N N . GLY A 1 97 ? -9.275 -12.300 8.643 1.00 87.12 97 GLY A N 1
ATOM 674 C CA . GLY A 1 97 ? -8.571 -13.581 8.778 1.00 87.12 97 GLY A CA 1
ATOM 675 C C . GLY A 1 97 ? -7.390 -13.575 9.754 1.00 87.12 97 GLY A C 1
ATOM 676 O O . GLY A 1 97 ? -6.891 -14.645 10.091 1.00 87.12 97 GLY A O 1
ATOM 677 N N . ILE A 1 98 ? -6.921 -12.398 10.191 1.00 90.44 98 ILE A N 1
ATOM 678 C CA . ILE A 1 98 ? -5.771 -12.260 11.110 1.00 90.44 98 ILE A CA 1
ATOM 679 C C . ILE A 1 98 ? -6.231 -11.921 12.527 1.00 90.44 98 ILE A C 1
ATOM 681 O O . ILE A 1 98 ? -5.767 -12.528 13.489 1.00 90.44 98 ILE A O 1
ATOM 685 N N . ILE A 1 99 ? -7.121 -10.937 12.649 1.00 88.56 99 ILE A N 1
ATOM 686 C CA . ILE A 1 99 ? -7.747 -10.538 13.907 1.00 88.56 99 ILE A CA 1
ATOM 687 C C . ILE A 1 99 ? -9.258 -10.579 13.718 1.00 88.56 99 ILE A C 1
ATOM 689 O O . ILE A 1 99 ? -9.749 -10.227 12.646 1.00 88.56 99 ILE A O 1
ATOM 693 N N . ASP A 1 100 ? -9.984 -11.002 14.748 1.00 86.62 100 ASP A N 1
ATOM 694 C CA . ASP A 1 100 ? -11.444 -11.032 14.714 1.00 86.62 100 ASP A CA 1
ATOM 695 C C . ASP A 1 100 ? -11.995 -9.614 14.967 1.00 86.62 100 ASP A C 1
ATOM 697 O O . ASP A 1 100 ? -11.783 -9.068 16.055 1.00 86.62 100 ASP A O 1
ATOM 701 N N . PRO A 1 101 ? -12.724 -8.992 14.018 1.00 83.69 101 PRO A N 1
ATOM 702 C CA . PRO A 1 101 ? -13.337 -7.684 14.244 1.00 83.69 101 PRO A CA 1
ATOM 703 C C . PRO A 1 101 ? -14.322 -7.671 15.422 1.00 83.69 101 PRO A C 1
ATOM 705 O O . PRO A 1 101 ? -14.569 -6.610 15.998 1.00 83.69 101 PRO A O 1
ATOM 708 N N . SER A 1 102 ? -14.875 -8.826 15.811 1.00 83.25 102 SER A N 1
ATOM 709 C CA . SER A 1 102 ? -15.770 -8.953 16.964 1.00 83.25 102 SER A CA 1
ATOM 710 C C . SER A 1 102 ? -15.059 -8.691 18.300 1.00 83.25 102 SER A C 1
ATOM 712 O O . SER A 1 102 ? -15.688 -8.182 19.233 1.00 83.25 102 SER A O 1
ATOM 714 N N . ALA A 1 103 ? -13.737 -8.908 18.369 1.00 79.88 103 ALA A N 1
ATOM 715 C CA . ALA A 1 103 ? -12.922 -8.620 19.552 1.00 79.88 103 ALA A CA 1
ATOM 716 C C . ALA A 1 103 ? -12.939 -7.127 19.930 1.00 79.88 103 ALA A C 1
ATOM 718 O O . ALA A 1 103 ? -12.787 -6.760 21.093 1.00 79.88 103 ALA A O 1
ATOM 719 N N . PHE A 1 104 ? -13.250 -6.246 18.976 1.00 83.31 104 PHE A N 1
ATOM 720 C CA . PHE A 1 104 ? -13.325 -4.801 19.188 1.00 83.31 104 PHE A CA 1
ATOM 721 C C . PHE A 1 104 ? -14.619 -4.339 19.883 1.00 83.31 104 PHE A C 1
ATOM 723 O O . PHE A 1 104 ? -14.916 -3.144 19.895 1.00 83.31 104 PHE A O 1
ATOM 730 N N . SER A 1 105 ? -15.402 -5.253 20.473 1.00 79.12 105 SER A N 1
ATOM 731 C CA . SER A 1 105 ? -16.569 -4.946 21.322 1.00 79.12 105 SER A CA 1
ATOM 732 C C . SER A 1 105 ? -17.599 -4.010 20.663 1.00 79.12 105 SER A C 1
ATOM 734 O O . SER A 1 105 ? -18.210 -3.167 21.319 1.00 79.12 105 SER A O 1
ATOM 736 N N . GLY A 1 106 ? -17.767 -4.114 19.341 1.00 77.75 106 GLY A N 1
ATOM 737 C CA . GLY A 1 106 ? -18.667 -3.256 18.560 1.00 77.75 106 GLY A CA 1
ATOM 738 C C . GLY A 1 106 ? -18.167 -1.821 18.335 1.00 77.75 106 GLY A C 1
ATOM 739 O O . GLY A 1 106 ? -18.877 -1.016 17.734 1.00 77.75 106 GLY A O 1
ATOM 740 N N . ASN A 1 107 ? -16.950 -1.481 18.768 1.00 85.75 107 ASN A N 1
ATOM 741 C CA . ASN A 1 107 ? -16.343 -0.178 18.523 1.00 85.75 107 ASN A CA 1
ATOM 742 C C . ASN A 1 107 ? -15.626 -0.156 17.165 1.00 85.75 107 ASN A C 1
ATOM 744 O O . ASN A 1 107 ? -14.413 -0.351 17.065 1.00 85.75 107 ASN A O 1
ATOM 748 N N . SER A 1 108 ? -16.381 0.137 16.105 1.00 83.50 108 SER A N 1
ATOM 749 C CA . SER A 1 108 ? -15.845 0.224 14.741 1.00 83.50 108 SER A CA 1
ATOM 750 C C . SER A 1 108 ? -14.719 1.254 14.592 1.00 83.50 108 SER A C 1
ATOM 752 O O . SER A 1 108 ? -13.835 1.067 13.762 1.00 83.50 108 SER A O 1
ATOM 754 N N . MET A 1 109 ? -14.700 2.320 15.403 1.00 86.25 109 MET A N 1
ATOM 755 C CA . MET A 1 109 ? -13.624 3.317 15.353 1.00 86.25 109 MET A CA 1
ATOM 756 C C . MET A 1 109 ? -12.303 2.769 15.893 1.00 86.25 109 MET A C 1
ATOM 758 O O . MET A 1 109 ? -11.254 3.063 15.326 1.00 86.25 109 MET A O 1
ATOM 762 N N . LEU A 1 110 ? -12.340 1.935 16.938 1.00 88.44 110 LEU A N 1
ATOM 763 C CA . LEU A 1 110 ? -11.137 1.276 17.448 1.00 88.44 110 LEU A CA 1
ATOM 764 C C . LEU A 1 110 ? -10.531 0.341 16.392 1.00 88.44 110 LEU A C 1
ATOM 766 O O . LEU A 1 110 ? -9.317 0.342 16.196 1.00 88.44 110 LEU A O 1
ATOM 770 N N . PHE A 1 111 ? -11.378 -0.379 15.652 1.00 88.56 111 PHE A N 1
ATOM 771 C CA . PHE A 1 111 ? -10.938 -1.204 14.527 1.00 88.56 111 PHE A CA 1
ATOM 772 C C . PHE A 1 111 ? -10.299 -0.362 13.409 1.00 88.56 111 PHE A C 1
ATOM 774 O O . PHE A 1 111 ? -9.219 -0.694 12.922 1.00 88.56 111 PHE A O 1
ATOM 781 N N . VAL A 1 112 ? -10.903 0.778 13.047 1.00 89.38 112 VAL A N 1
ATOM 782 C CA . VAL A 1 112 ? -10.320 1.712 12.065 1.00 89.38 112 VAL A CA 1
ATOM 783 C C . VAL A 1 112 ? -8.949 2.218 12.525 1.00 89.38 112 VAL A C 1
ATOM 785 O O . VAL A 1 112 ? -8.024 2.266 11.716 1.00 89.38 112 VAL A O 1
ATOM 788 N N . TYR A 1 113 ? -8.778 2.548 13.809 1.00 89.81 113 TYR A N 1
ATOM 789 C CA . TYR A 1 113 ? -7.480 2.965 14.352 1.00 89.81 113 TYR A CA 1
ATOM 790 C C . TYR A 1 113 ? -6.436 1.852 14.283 1.00 89.81 113 TYR A C 1
ATOM 792 O O . TYR A 1 113 ? -5.310 2.109 13.858 1.00 89.81 113 TYR A O 1
ATOM 800 N N . ALA A 1 114 ? -6.813 0.623 14.640 1.00 92.06 114 ALA A N 1
ATOM 801 C CA . ALA A 1 114 ? -5.938 -0.541 14.553 1.00 92.06 114 ALA A CA 1
ATOM 802 C C . ALA A 1 114 ? -5.464 -0.783 13.111 1.00 92.06 114 ALA A C 1
ATOM 804 O O . ALA A 1 114 ? -4.265 -0.917 12.862 1.00 92.06 114 ALA A O 1
ATOM 805 N N . MET A 1 115 ? -6.383 -0.757 12.141 1.00 93.50 115 MET A N 1
ATOM 806 C CA . MET A 1 115 ? -6.049 -0.955 10.727 1.00 93.50 115 MET A CA 1
ATOM 807 C C . MET A 1 115 ? -5.222 0.200 10.153 1.00 93.50 115 MET A C 1
ATOM 809 O O . MET A 1 115 ? -4.266 -0.031 9.412 1.00 93.50 115 MET A O 1
ATOM 813 N N . ALA A 1 116 ? -5.533 1.445 10.521 1.00 95.06 116 ALA A N 1
ATOM 814 C CA . ALA A 1 116 ? -4.747 2.606 10.113 1.00 95.06 116 ALA A CA 1
ATOM 815 C C . ALA A 1 116 ? -3.311 2.538 10.661 1.00 95.06 116 ALA A C 1
ATOM 817 O O . ALA A 1 116 ? -2.358 2.799 9.924 1.00 95.06 116 ALA A O 1
ATOM 818 N N . ALA A 1 117 ? -3.144 2.140 11.926 1.00 95.12 117 ALA A N 1
ATOM 819 C CA . ALA A 1 117 ? -1.834 1.942 12.538 1.00 95.12 117 ALA A CA 1
ATOM 820 C C . ALA A 1 117 ? -1.049 0.813 11.851 1.00 95.12 117 ALA A C 1
ATOM 822 O O . ALA A 1 117 ? 0.132 0.992 11.556 1.00 95.12 117 ALA A O 1
ATOM 823 N N . ALA A 1 118 ? -1.705 -0.307 11.531 1.00 96.06 118 ALA A N 1
ATOM 824 C CA . ALA A 1 118 ? -1.097 -1.415 10.798 1.00 96.06 118 ALA A CA 1
ATOM 825 C C . ALA A 1 118 ? -0.601 -0.990 9.403 1.00 96.06 118 ALA A C 1
ATOM 827 O O . ALA A 1 118 ? 0.537 -1.294 9.040 1.00 96.06 118 ALA A O 1
ATOM 828 N N . LEU A 1 119 ? -1.415 -0.239 8.648 1.00 96.75 119 LEU A N 1
ATOM 829 C CA . LEU A 1 119 ? -1.038 0.304 7.337 1.00 96.75 119 LEU A CA 1
ATOM 830 C C . LEU A 1 119 ? 0.164 1.243 7.436 1.00 96.75 119 LEU A C 1
ATOM 832 O O . LEU A 1 119 ? 1.104 1.122 6.652 1.00 96.75 119 LEU A O 1
ATOM 836 N N . LEU A 1 120 ? 0.155 2.160 8.407 1.00 97.50 120 LEU A N 1
ATOM 837 C CA . LEU A 1 120 ? 1.256 3.098 8.598 1.00 97.50 120 LEU A CA 1
ATOM 838 C C . LEU A 1 120 ? 2.546 2.375 9.003 1.00 97.50 120 LEU A C 1
ATOM 840 O O . LEU A 1 120 ? 3.596 2.640 8.422 1.00 97.50 120 LEU A O 1
ATOM 844 N N . ALA A 1 121 ? 2.476 1.446 9.959 1.00 97.81 121 ALA A N 1
ATOM 845 C CA . ALA A 1 121 ? 3.632 0.678 10.413 1.00 97.81 121 ALA A CA 1
ATOM 846 C C . ALA A 1 121 ? 4.255 -0.138 9.270 1.00 97.81 121 ALA A C 1
ATOM 848 O O . ALA A 1 121 ? 5.468 -0.076 9.057 1.00 97.81 121 ALA A O 1
ATOM 849 N N . ALA A 1 122 ? 3.427 -0.839 8.488 1.00 97.75 122 ALA A N 1
ATOM 850 C CA . ALA A 1 122 ? 3.883 -1.598 7.330 1.00 97.75 122 ALA A CA 1
ATOM 851 C C . ALA A 1 122 ? 4.498 -0.686 6.255 1.00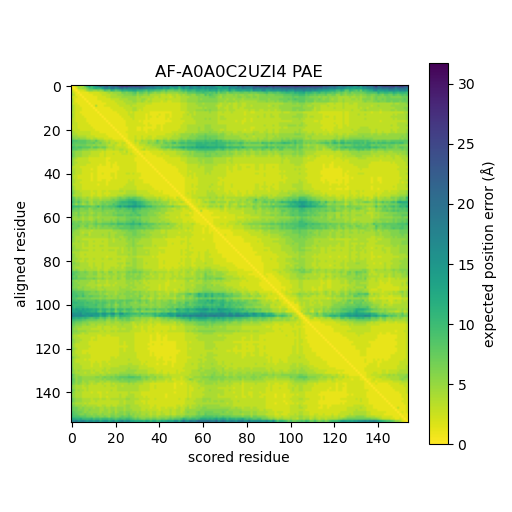 97.75 122 ALA A C 1
ATOM 853 O O . ALA A 1 122 ? 5.572 -0.991 5.738 1.00 97.75 122 ALA A O 1
ATOM 854 N N . ALA A 1 123 ? 3.875 0.458 5.958 1.00 96.94 123 ALA A N 1
ATOM 855 C CA . ALA A 1 123 ? 4.383 1.399 4.962 1.00 96.94 123 ALA A CA 1
ATOM 856 C C . ALA A 1 123 ? 5.728 2.018 5.374 1.00 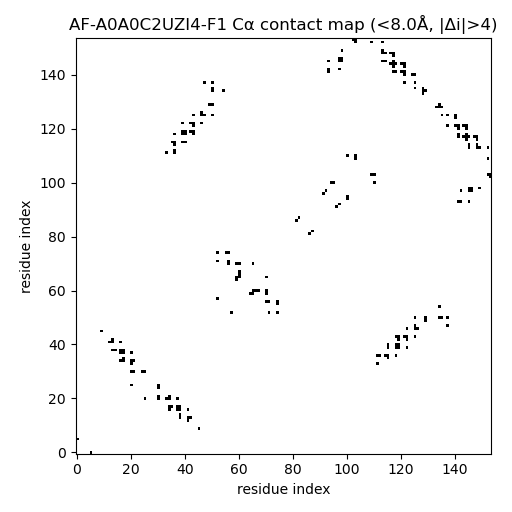96.94 123 ALA A C 1
ATOM 858 O O . ALA A 1 123 ? 6.640 2.109 4.553 1.00 96.94 123 ALA A O 1
ATOM 859 N N . LEU A 1 124 ? 5.879 2.397 6.648 1.00 97.44 124 LEU A N 1
ATOM 860 C CA . LEU A 1 124 ? 7.139 2.914 7.187 1.00 97.44 124 LEU A CA 1
ATOM 861 C C . LEU A 1 124 ? 8.249 1.860 7.128 1.00 97.44 124 LEU A C 1
ATOM 863 O O . LEU A 1 124 ? 9.372 2.175 6.729 1.00 97.44 124 LEU A O 1
ATOM 867 N N . TRP A 1 125 ? 7.932 0.608 7.468 1.00 97.06 125 TRP A N 1
ATOM 868 C CA . TRP A 1 125 ? 8.872 -0.502 7.338 1.00 97.06 125 TRP A CA 1
ATOM 869 C C . TRP A 1 125 ? 9.301 -0.722 5.882 1.00 97.06 125 TRP A C 1
ATOM 871 O O . TRP A 1 125 ? 10.497 -0.815 5.608 1.00 97.06 125 TRP A O 1
ATOM 881 N N . LEU A 1 126 ? 8.360 -0.728 4.933 1.00 95.56 126 LEU A N 1
ATOM 882 C CA . LEU A 1 126 ? 8.684 -0.857 3.511 1.00 95.56 126 LEU A CA 1
ATOM 883 C C . LEU A 1 126 ? 9.511 0.320 2.990 1.00 95.56 126 LEU A C 1
ATOM 885 O O . LEU A 1 126 ? 10.438 0.108 2.210 1.00 95.56 126 LEU A O 1
ATOM 889 N N . THR A 1 127 ? 9.234 1.547 3.434 1.00 94.56 127 THR A N 1
ATOM 890 C CA . THR A 1 127 ? 10.056 2.712 3.082 1.00 94.56 127 THR A CA 1
ATOM 891 C C . THR A 1 127 ? 11.486 2.538 3.584 1.00 94.56 127 THR A C 1
ATOM 893 O O . THR A 1 127 ? 12.428 2.767 2.824 1.00 94.56 127 THR A O 1
ATOM 896 N N . LEU A 1 128 ? 11.663 2.089 4.830 1.00 95.56 128 LEU A N 1
ATOM 897 C CA . LEU A 1 128 ? 12.983 1.809 5.387 1.00 95.56 128 LEU A CA 1
ATOM 898 C C . LEU A 1 128 ? 13.702 0.703 4.599 1.00 95.56 128 LEU A C 1
ATOM 900 O O . LEU A 1 128 ? 14.846 0.891 4.192 1.00 95.56 128 LEU A O 1
ATOM 904 N N . ALA A 1 129 ? 13.032 -0.418 4.331 1.00 93.94 129 ALA A N 1
ATOM 905 C CA . ALA A 1 129 ? 13.596 -1.529 3.566 1.00 93.94 129 ALA A CA 1
ATOM 906 C C . ALA A 1 129 ? 13.990 -1.110 2.139 1.00 93.94 129 ALA A C 1
ATOM 908 O O . ALA A 1 129 ? 15.099 -1.399 1.687 1.00 93.94 129 ALA A O 1
ATOM 909 N N . THR A 1 130 ? 13.130 -0.339 1.467 1.00 90.19 130 THR A N 1
ATOM 910 C CA . THR A 1 130 ? 13.388 0.219 0.132 1.00 90.19 130 THR A CA 1
ATOM 911 C C . THR A 1 130 ? 14.596 1.154 0.150 1.00 90.19 130 THR A C 1
ATOM 913 O O . THR A 1 130 ? 15.441 1.096 -0.745 1.00 90.19 130 THR A O 1
ATOM 916 N N . TRP A 1 131 ? 14.732 1.991 1.185 1.00 89.69 131 TRP A N 1
ATOM 917 C CA . TRP A 1 131 ? 15.895 2.867 1.351 1.00 89.69 131 TRP A CA 1
ATOM 918 C C . TRP A 1 131 ? 17.194 2.075 1.548 1.00 89.69 131 TRP A C 1
ATOM 920 O O . TRP A 1 131 ? 18.224 2.417 0.964 1.00 89.69 131 TRP A O 1
ATOM 930 N N . LEU A 1 132 ? 17.122 0.967 2.288 1.00 92.94 132 LEU A N 1
ATOM 931 C CA . LEU A 1 132 ? 18.215 0.009 2.467 1.00 92.94 132 LEU A CA 1
ATOM 932 C C . LEU A 1 132 ? 18.442 -0.901 1.246 1.00 92.94 132 LEU A C 1
ATOM 934 O O . LEU A 1 132 ? 19.386 -1.689 1.250 1.00 92.94 132 LEU A O 1
ATOM 938 N N . LYS A 1 133 ? 17.618 -0.784 0.193 1.00 89.25 133 LYS A N 1
ATOM 939 C CA . LYS A 1 133 ? 17.629 -1.635 -1.011 1.00 89.25 133 LYS A CA 1
ATOM 940 C C . LYS A 1 133 ? 17.457 -3.128 -0.702 1.00 89.25 133 LYS A C 1
ATOM 942 O O . LYS A 1 133 ? 17.962 -3.975 -1.437 1.00 89.25 133 LYS A O 1
ATOM 947 N N . ALA A 1 134 ? 16.763 -3.444 0.387 1.00 90.19 134 ALA A N 1
ATOM 948 C CA . ALA A 1 134 ? 16.468 -4.808 0.789 1.00 90.19 134 ALA A CA 1
ATOM 949 C C . ALA A 1 134 ? 15.088 -5.215 0.243 1.00 90.19 134 ALA A C 1
ATOM 951 O O . ALA A 1 134 ? 14.100 -4.576 0.611 1.00 90.19 134 ALA A O 1
ATOM 952 N N . PRO A 1 135 ? 14.986 -6.259 -0.603 1.00 88.50 135 PRO A N 1
ATOM 953 C CA . PRO A 1 135 ? 13.690 -6.787 -1.007 1.00 88.50 135 PRO A CA 1
ATOM 954 C C . PRO A 1 135 ? 13.040 -7.488 0.191 1.00 88.5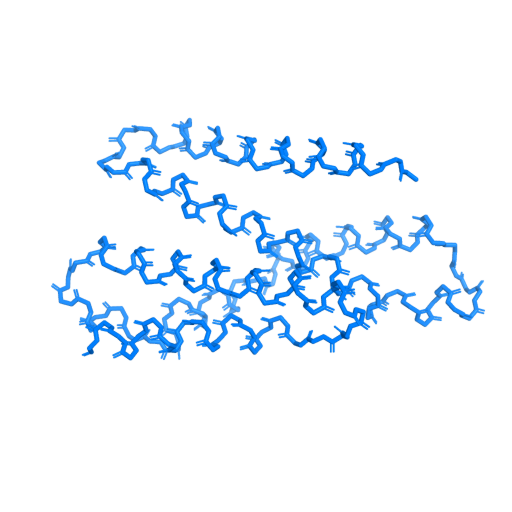0 135 PRO A C 1
ATOM 956 O O . PRO A 1 135 ? 13.622 -8.405 0.774 1.00 88.50 135 PRO A O 1
ATOM 959 N N . VAL A 1 136 ? 11.840 -7.054 0.575 1.00 92.69 136 VAL A N 1
ATOM 960 C CA . VAL A 1 136 ? 11.097 -7.621 1.713 1.00 92.69 136 VAL A CA 1
ATOM 961 C C . VAL A 1 136 ? 9.682 -8.024 1.309 1.00 92.69 136 VAL A C 1
ATOM 963 O O . VAL A 1 136 ? 9.147 -7.551 0.311 1.00 92.69 136 VAL A O 1
ATOM 966 N N . SER A 1 137 ? 9.060 -8.908 2.092 1.00 93.44 137 SER A N 1
ATOM 967 C CA . SER A 1 137 ? 7.670 -9.323 1.866 1.00 93.44 137 SER A CA 1
ATOM 968 C C . SER A 1 137 ? 6.688 -8.257 2.355 1.00 93.44 137 SER A C 1
ATOM 970 O O . SER A 1 137 ? 6.608 -7.961 3.553 1.00 93.44 137 SER A O 1
ATOM 972 N N . THR A 1 138 ? 5.899 -7.713 1.430 1.00 93.19 138 THR A N 1
ATOM 973 C CA . THR A 1 138 ? 4.821 -6.756 1.714 1.00 93.19 138 THR A CA 1
ATOM 974 C C . THR A 1 138 ? 3.700 -7.411 2.528 1.00 93.19 138 THR A C 1
ATOM 976 O O . THR A 1 138 ? 3.224 -6.821 3.499 1.00 93.19 138 THR A O 1
ATOM 979 N N . THR A 1 139 ? 3.364 -8.672 2.230 1.00 92.81 139 THR A N 1
ATOM 980 C CA . THR A 1 139 ? 2.381 -9.470 2.979 1.00 92.81 139 THR A CA 1
ATOM 981 C C . THR A 1 139 ? 2.796 -9.677 4.432 1.00 92.81 139 THR A C 1
ATOM 983 O O . THR A 1 139 ? 2.006 -9.405 5.330 1.00 92.81 139 THR A O 1
ATOM 986 N N . HIS A 1 140 ? 4.041 -10.091 4.701 1.00 94.50 140 HIS A N 1
ATOM 987 C CA . HIS A 1 140 ? 4.505 -10.250 6.087 1.00 94.50 140 HIS A CA 1
ATOM 988 C C . HIS A 1 140 ? 4.506 -8.920 6.844 1.00 94.50 140 HIS A C 1
ATOM 990 O O . HIS A 1 140 ? 4.197 -8.891 8.034 1.00 94.50 140 HIS A O 1
ATOM 996 N N . SER A 1 141 ? 4.803 -7.820 6.149 1.00 96.19 141 SER A N 1
ATOM 997 C CA . SER A 1 141 ? 4.815 -6.481 6.740 1.00 96.19 141 SER A CA 1
ATOM 998 C C . SER A 1 141 ? 3.424 -6.071 7.234 1.00 96.19 141 SER A C 1
ATOM 1000 O O . SER A 1 141 ? 3.282 -5.653 8.382 1.00 96.19 141 SER A O 1
ATOM 1002 N N . ILE A 1 142 ? 2.384 -6.234 6.404 1.00 96.38 142 ILE A N 1
ATOM 1003 C CA . ILE A 1 142 ? 1.013 -5.886 6.806 1.00 96.38 142 ILE A CA 1
ATOM 1004 C C . ILE A 1 142 ? 0.430 -6.886 7.809 1.00 96.38 142 ILE A C 1
ATOM 1006 O O . ILE A 1 142 ? -0.210 -6.462 8.766 1.00 96.38 142 ILE A O 1
ATOM 1010 N N . VAL A 1 143 ? 0.708 -8.188 7.663 1.00 95.88 143 VAL A N 1
ATOM 1011 C CA . VAL A 1 143 ? 0.259 -9.211 8.623 1.00 95.88 143 VAL A CA 1
ATOM 1012 C C . VAL A 1 143 ? 0.839 -8.945 10.011 1.00 95.88 143 VAL A C 1
ATOM 1014 O O . VAL A 1 143 ? 0.102 -8.972 10.993 1.00 95.88 143 VAL A O 1
ATOM 1017 N N . GLY A 1 144 ? 2.135 -8.624 10.102 1.00 95.69 144 GLY A N 1
ATOM 1018 C CA . GLY A 1 144 ? 2.775 -8.254 11.366 1.00 95.69 144 GLY A CA 1
ATOM 1019 C C . GLY A 1 144 ? 2.191 -6.976 11.974 1.00 95.69 144 GLY A C 1
ATOM 1020 O O . GLY A 1 144 ? 1.949 -6.928 13.178 1.00 95.69 144 GLY A O 1
ATOM 1021 N N . GLY A 1 145 ? 1.897 -5.968 11.144 1.00 96.06 145 GLY A N 1
ATOM 1022 C CA . GLY A 1 145 ? 1.226 -4.740 11.579 1.00 96.06 145 GLY A CA 1
ATOM 1023 C C . GLY A 1 145 ? -0.175 -4.994 12.147 1.00 96.06 145 GLY A C 1
ATOM 1024 O O . GLY A 1 145 ? -0.498 -4.499 13.225 1.00 96.06 145 GLY A O 1
ATOM 1025 N N . VAL A 1 146 ? -0.988 -5.799 11.455 1.00 94.94 146 VAL A N 1
ATOM 1026 C CA . VAL A 1 146 ? -2.350 -6.160 11.886 1.00 94.94 146 VAL A CA 1
ATOM 1027 C C . VAL A 1 146 ? -2.325 -7.000 13.159 1.00 94.94 146 VAL A C 1
ATOM 1029 O O . VAL A 1 146 ? -3.067 -6.709 14.093 1.00 94.94 146 VAL A O 1
ATOM 1032 N N . MET A 1 147 ? -1.436 -7.992 13.236 1.00 93.88 147 MET A N 1
ATOM 1033 C CA . MET A 1 147 ? -1.251 -8.811 14.435 1.00 93.88 147 MET A CA 1
ATOM 1034 C C . MET A 1 147 ? -0.850 -7.954 15.640 1.00 93.88 147 MET A C 1
ATOM 1036 O O . MET A 1 147 ? -1.446 -8.082 16.706 1.00 93.88 147 MET A O 1
ATOM 1040 N N . GLY A 1 148 ? 0.117 -7.046 15.472 1.00 93.44 148 GLY A N 1
ATOM 1041 C CA . GLY A 1 148 ? 0.531 -6.126 16.532 1.00 93.44 148 GLY A CA 1
ATOM 1042 C C . GLY A 1 148 ? -0.608 -5.216 16.999 1.00 93.44 148 GLY A C 1
ATOM 1043 O O . GLY A 1 148 ? -0.797 -5.040 18.200 1.00 93.44 148 GLY A O 1
ATOM 1044 N N . ALA A 1 149 ? -1.402 -4.687 16.064 1.00 91.31 149 ALA A N 1
ATOM 1045 C CA . ALA A 1 149 ? -2.569 -3.874 16.391 1.00 91.31 149 ALA A CA 1
ATOM 1046 C C . ALA A 1 149 ? -3.652 -4.676 17.136 1.00 91.31 149 ALA A C 1
ATOM 1048 O O . ALA A 1 149 ? -4.232 -4.162 18.088 1.00 91.31 149 ALA A O 1
ATOM 1049 N N . GLY A 1 150 ? -3.881 -5.936 16.750 1.00 88.12 150 GLY A N 1
ATOM 1050 C CA . GLY A 1 150 ? -4.786 -6.851 17.451 1.00 88.12 150 GLY A CA 1
ATOM 1051 C C . GLY A 1 150 ? -4.348 -7.136 18.884 1.00 88.12 150 GLY A C 1
ATOM 1052 O O . GLY A 1 150 ? -5.132 -6.946 19.800 1.00 88.12 150 GLY A O 1
ATOM 1053 N N . ILE A 1 151 ? -3.074 -7.488 19.096 1.00 89.50 151 ILE A N 1
ATOM 1054 C CA . ILE A 1 151 ? -2.524 -7.759 20.439 1.00 89.50 151 ILE A CA 1
ATOM 1055 C C . ILE A 1 151 ? -2.718 -6.562 21.384 1.00 89.50 151 ILE A C 1
ATOM 1057 O O . ILE A 1 151 ? -2.972 -6.746 22.571 1.00 89.50 151 ILE A O 1
ATOM 1061 N N . VAL A 1 152 ? -2.579 -5.335 20.873 1.00 87.62 152 VAL A N 1
ATOM 1062 C CA . VAL A 1 152 ? -2.776 -4.110 21.666 1.00 87.62 152 VAL A CA 1
ATOM 1063 C C . VAL A 1 152 ? -4.257 -3.829 21.933 1.00 87.62 152 VAL A C 1
ATOM 1065 O O . VAL A 1 152 ? -4.583 -3.254 22.970 1.00 87.62 152 VAL A O 1
ATOM 1068 N N . ALA A 1 153 ? -5.146 -4.202 21.011 1.00 79.94 153 ALA A N 1
ATOM 1069 C CA . ALA A 1 153 ? -6.581 -3.982 21.150 1.00 79.94 153 ALA A CA 1
ATOM 1070 C C . ALA A 1 153 ? -7.234 -4.883 22.216 1.00 79.94 153 ALA A C 1
ATOM 1072 O O . ALA A 1 153 ? -8.239 -4.465 22.795 1.00 79.94 153 ALA A O 1
ATOM 1073 N N . GLY A 1 154 ? -6.637 -6.045 22.511 1.00 67.25 154 GLY A N 1
ATOM 1074 C CA . GLY A 1 154 ? -7.116 -7.024 23.498 1.00 67.25 154 GLY A CA 1
ATOM 1075 C C . GLY A 1 154 ? -7.838 -8.196 22.855 1.00 67.25 154 GLY A C 1
ATOM 1076 O O . GLY A 1 154 ? -8.721 -8.753 23.542 1.00 67.25 154 GLY A O 1
#